Protein AF-A0A351GIZ8-F1 (afdb_monomer)

Foldseek 3Di:
DPPLCQVVCLQPPPLNCVFFVGWDFDFDPAADPPDDRPPPCSVVNRGPDTDGDGDDDPVLCPDPCNVVSVVSNVVSCVSVVVVVQQVVQADPVRDGND

pLDDT: mean 91.75, std 8.81, range [48.25, 98.44]

Structure (mmCIF, N/CA/C/O backbone):
data_AF-A0A351GIZ8-F1
#
_entry.id   AF-A0A351GIZ8-F1
#
loop_
_atom_site.group_PDB
_atom_site.id
_atom_site.type_symbol
_atom_site.label_atom_id
_atom_site.label_alt_id
_atom_site.label_comp_id
_atom_site.label_asym_id
_atom_site.label_entity_id
_atom_site.label_seq_id
_atom_site.pdbx_PDB_ins_code
_atom_site.Cartn_x
_atom_site.Cartn_y
_atom_site.Cartn_z
_atom_site.occupancy
_atom_site.B_iso_or_equiv
_atom_site.auth_seq_id
_atom_site.auth_comp_id
_atom_site.auth_asym_id
_atom_site.auth_atom_id
_atom_site.pdbx_PDB_model_num
ATOM 1 N N . GLU A 1 1 ? 7.414 -15.628 -16.679 1.00 48.25 1 GLU A N 1
ATOM 2 C CA . GLU A 1 1 ? 6.904 -14.271 -16.396 1.00 48.25 1 GLU A CA 1
ATOM 3 C C . GLU A 1 1 ? 5.879 -14.388 -15.289 1.00 48.25 1 GLU A C 1
ATOM 5 O O . GLU A 1 1 ? 4.898 -15.097 -15.476 1.00 48.25 1 GLU A O 1
ATOM 10 N N . MET A 1 2 ? 6.142 -13.802 -14.119 1.00 53.91 2 MET A N 1
ATOM 11 C CA . MET A 1 2 ? 5.116 -13.721 -13.078 1.00 53.91 2 MET A CA 1
ATOM 12 C C . MET A 1 2 ? 3.944 -12.911 -13.627 1.00 53.91 2 MET A C 1
ATOM 14 O O . MET A 1 2 ? 4.174 -11.878 -14.258 1.00 53.91 2 MET A O 1
ATOM 18 N N . ASP A 1 3 ? 2.721 -13.400 -13.424 1.00 61.31 3 ASP A N 1
ATOM 19 C CA . ASP A 1 3 ? 1.502 -12.757 -13.909 1.00 61.31 3 ASP A CA 1
ATOM 20 C C . ASP A 1 3 ? 1.427 -11.324 -13.366 1.00 61.31 3 ASP A C 1
ATOM 22 O O . ASP A 1 3 ? 1.124 -11.061 -12.200 1.00 61.31 3 ASP A O 1
ATOM 26 N N . THR A 1 4 ? 1.744 -10.379 -14.243 1.00 62.88 4 THR A N 1
ATOM 27 C CA . THR A 1 4 ? 1.852 -8.955 -13.943 1.00 62.88 4 THR A CA 1
ATOM 28 C C . THR A 1 4 ? 0.509 -8.347 -13.544 1.00 62.88 4 THR A C 1
ATOM 30 O O . THR A 1 4 ? 0.465 -7.251 -12.987 1.00 62.88 4 THR A O 1
ATOM 33 N N . THR A 1 5 ? -0.587 -9.068 -13.794 1.00 78.12 5 THR A N 1
ATOM 34 C CA . THR A 1 5 ? -1.937 -8.650 -13.434 1.00 78.12 5 THR A CA 1
ATOM 35 C C . THR A 1 5 ? -2.208 -8.756 -11.936 1.00 78.12 5 THR A C 1
ATOM 37 O O . THR A 1 5 ? -3.125 -8.099 -11.452 1.00 78.12 5 THR A O 1
ATOM 40 N N . GLU A 1 6 ? -1.431 -9.528 -11.171 1.00 88.38 6 GLU A N 1
ATOM 41 C CA . GLU A 1 6 ? -1.781 -9.818 -9.777 1.00 88.38 6 GLU A CA 1
ATOM 42 C C . GLU A 1 6 ? -1.603 -8.603 -8.855 1.00 88.38 6 GLU A C 1
ATOM 44 O O . GLU A 1 6 ? -2.532 -8.226 -8.138 1.00 88.38 6 GLU A O 1
ATOM 49 N N . ILE A 1 7 ? -0.470 -7.895 -8.944 1.00 91.25 7 ILE A N 1
ATOM 50 C CA . ILE A 1 7 ? -0.271 -6.641 -8.196 1.00 91.25 7 ILE A CA 1
ATOM 51 C C . ILE A 1 7 ? -1.279 -5.558 -8.612 1.00 91.25 7 ILE A C 1
ATOM 53 O O . ILE A 1 7 ? -1.720 -4.753 -7.786 1.00 91.25 7 ILE A O 1
ATOM 57 N N . GLU A 1 8 ? -1.690 -5.542 -9.880 1.00 92.38 8 GLU A N 1
ATOM 58 C CA . GLU A 1 8 ? -2.714 -4.617 -10.365 1.00 92.38 8 GLU A CA 1
ATOM 59 C C . GLU A 1 8 ? -4.092 -4.959 -9.800 1.00 92.38 8 GLU A C 1
ATOM 61 O O . GLU A 1 8 ? -4.766 -4.063 -9.296 1.00 92.38 8 GLU A O 1
ATOM 66 N N . LYS A 1 9 ? -4.483 -6.241 -9.788 1.00 94.44 9 LYS A N 1
ATOM 67 C CA . LYS A 1 9 ? -5.721 -6.708 -9.143 1.00 94.44 9 LYS A CA 1
ATOM 68 C C . LYS A 1 9 ? -5.738 -6.337 -7.663 1.00 94.44 9 LYS A C 1
ATOM 70 O O . LYS A 1 9 ? -6.726 -5.778 -7.201 1.00 94.44 9 LYS A O 1
ATOM 75 N N . ILE A 1 10 ? -4.643 -6.585 -6.940 1.00 95.56 10 ILE A N 1
ATOM 76 C CA . ILE A 1 10 ? -4.538 -6.283 -5.505 1.00 95.56 10 ILE A CA 1
ATOM 77 C C . ILE A 1 10 ? -4.684 -4.780 -5.252 1.00 95.56 10 ILE A C 1
ATOM 79 O O . ILE A 1 10 ? -5.428 -4.369 -4.366 1.00 95.56 10 ILE A O 1
ATOM 83 N N . THR A 1 11 ? -3.990 -3.942 -6.027 1.00 95.12 11 THR A N 1
ATOM 84 C CA . THR A 1 11 ? -3.986 -2.486 -5.798 1.00 95.12 11 THR A CA 1
ATOM 85 C C . THR A 1 11 ? -5.218 -1.767 -6.351 1.00 95.12 11 THR A C 1
ATOM 87 O O . THR A 1 11 ? -5.507 -0.653 -5.913 1.00 95.12 11 THR A O 1
ATOM 90 N N . ALA A 1 12 ? -5.955 -2.393 -7.273 1.00 95.50 12 ALA A N 1
ATOM 91 C CA . ALA A 1 12 ? -7.245 -1.921 -7.774 1.00 95.50 12 ALA A CA 1
ATOM 92 C C . ALA A 1 12 ? -8.448 -2.496 -7.003 1.00 95.50 12 ALA A C 1
ATOM 94 O O . ALA A 1 12 ? -9.580 -2.053 -7.224 1.00 95.50 12 ALA A O 1
ATOM 95 N N . ASP A 1 13 ? -8.231 -3.468 -6.112 1.00 97.69 13 ASP A N 1
ATOM 96 C CA . ASP A 1 13 ? -9.297 -4.062 -5.315 1.00 97.69 13 ASP A CA 1
ATOM 97 C C . ASP A 1 13 ? -9.989 -3.006 -4.443 1.00 97.69 13 ASP A C 1
ATOM 99 O O . ASP A 1 13 ? -9.358 -2.153 -3.811 1.00 97.69 13 ASP A O 1
ATOM 103 N N . LYS A 1 14 ? -11.322 -3.067 -4.385 1.00 97.81 14 LYS A N 1
ATOM 104 C CA . LYS A 1 14 ? -12.121 -2.078 -3.649 1.00 97.81 14 LYS A CA 1
ATOM 105 C C . LYS A 1 14 ? -11.781 -2.062 -2.163 1.00 97.81 14 LYS A C 1
ATOM 107 O O . LYS A 1 14 ? -11.793 -0.995 -1.559 1.00 97.81 14 LYS A O 1
ATOM 112 N N . ASN A 1 15 ? -11.488 -3.216 -1.567 1.00 97.56 15 ASN A N 1
ATOM 113 C CA . ASN A 1 15 ? -11.105 -3.296 -0.166 1.00 97.56 15 ASN A CA 1
ATOM 114 C C . ASN A 1 15 ? -9.768 -2.586 0.065 1.00 97.56 15 ASN A C 1
ATOM 116 O O . ASN A 1 15 ? -9.666 -1.781 0.989 1.00 97.56 15 ASN A O 1
ATOM 120 N N . PHE A 1 16 ? -8.781 -2.808 -0.807 1.00 98.25 16 PHE A N 1
ATOM 121 C CA . PHE A 1 16 ? -7.500 -2.103 -0.744 1.00 98.25 16 PHE A CA 1
ATOM 122 C C . PHE A 1 16 ? -7.690 -0.585 -0.886 1.00 98.25 16 PHE A C 1
ATOM 124 O O . PHE A 1 16 ? -7.228 0.188 -0.043 1.00 98.25 16 PHE A O 1
ATOM 131 N N . VAL A 1 17 ? -8.415 -0.148 -1.920 1.00 97.94 17 VAL A N 1
ATOM 132 C CA . VAL A 1 17 ? -8.641 1.276 -2.211 1.00 97.94 17 VAL A CA 1
ATOM 133 C C . VAL A 1 17 ? -9.398 1.968 -1.078 1.00 97.94 17 VAL A C 1
ATOM 135 O O . VAL A 1 17 ? -9.019 3.066 -0.683 1.00 97.94 17 VAL A O 1
ATOM 138 N N . ASN A 1 18 ? -10.412 1.325 -0.495 1.00 97.75 18 ASN A N 1
ATOM 139 C CA . ASN A 1 18 ? -11.169 1.902 0.618 1.00 97.75 18 ASN A CA 1
ATOM 140 C C . ASN A 1 18 ? -10.309 2.128 1.871 1.00 97.75 18 ASN A C 1
ATOM 142 O O . ASN A 1 18 ? -10.577 3.059 2.624 1.00 97.75 18 ASN A O 1
ATOM 146 N N . HIS A 1 19 ? -9.288 1.296 2.100 1.00 98.06 19 HIS A N 1
ATOM 147 C CA . HIS A 1 19 ? -8.424 1.402 3.278 1.00 98.06 19 HIS A CA 1
ATOM 148 C C . HIS A 1 19 ? -7.210 2.312 3.055 1.00 98.06 19 HIS A C 1
ATOM 150 O O . HIS A 1 19 ? -6.797 3.009 3.979 1.00 98.06 19 HIS A O 1
ATOM 156 N N . PHE A 1 20 ? -6.622 2.307 1.855 1.00 98.00 20 PHE A N 1
ATOM 157 C CA . PHE A 1 20 ? -5.314 2.931 1.601 1.00 98.00 20 PHE A CA 1
ATOM 158 C C . PHE A 1 20 ? -5.325 3.979 0.484 1.00 98.00 20 PHE A C 1
ATOM 160 O O . PHE A 1 20 ? -4.358 4.730 0.319 1.00 98.00 20 PHE A O 1
ATOM 167 N N . GLY A 1 21 ? -6.390 4.025 -0.318 1.00 97.38 21 GLY A N 1
ATOM 168 C CA . GLY A 1 21 ? -6.513 4.842 -1.523 1.00 97.38 21 GLY A CA 1
ATOM 169 C C . GLY A 1 21 ? -5.656 4.326 -2.677 1.00 97.38 21 GLY A C 1
ATOM 170 O O . GLY A 1 21 ? -6.175 3.932 -3.716 1.00 97.38 21 GLY A O 1
ATOM 171 N N . LYS A 1 22 ? -4.332 4.330 -2.508 1.00 95.50 22 LYS A N 1
ATOM 172 C CA . LYS A 1 22 ? -3.368 3.824 -3.492 1.00 95.50 22 LYS A CA 1
ATOM 173 C C . LYS A 1 22 ? -2.089 3.343 -2.819 1.00 95.50 22 LYS A C 1
ATOM 175 O O . LYS A 1 22 ? -1.720 3.837 -1.754 1.00 95.50 22 LYS A O 1
ATOM 180 N N . MET A 1 23 ? -1.368 2.454 -3.499 1.00 95.56 23 MET A N 1
ATOM 181 C CA . MET A 1 23 ? 0.010 2.132 -3.132 1.00 95.56 23 MET A CA 1
ATOM 182 C C . MET A 1 23 ? 0.875 3.397 -3.219 1.00 95.56 23 MET A C 1
ATOM 184 O O . MET A 1 23 ? 0.807 4.145 -4.201 1.00 95.56 23 MET A O 1
ATOM 188 N N . ARG A 1 24 ? 1.665 3.656 -2.179 1.00 95.62 24 ARG A N 1
ATOM 189 C CA . ARG A 1 24 ? 2.560 4.811 -2.072 1.00 95.62 24 ARG A CA 1
ATOM 190 C C . ARG A 1 24 ? 4.005 4.367 -2.283 1.00 95.62 24 ARG A C 1
ATOM 192 O O . ARG A 1 24 ? 4.359 3.210 -2.068 1.00 95.62 24 ARG A O 1
ATOM 199 N N . GLY A 1 25 ? 4.835 5.308 -2.720 1.00 94.69 25 GLY A N 1
ATOM 200 C CA . GLY A 1 25 ? 6.238 5.058 -3.010 1.00 94.69 25 GLY A CA 1
ATOM 201 C C . GLY A 1 25 ? 6.882 6.183 -3.802 1.00 94.69 25 GLY A C 1
ATOM 202 O O . GLY A 1 25 ? 6.192 6.977 -4.443 1.00 94.69 25 GLY A O 1
ATOM 203 N N . GLU A 1 26 ?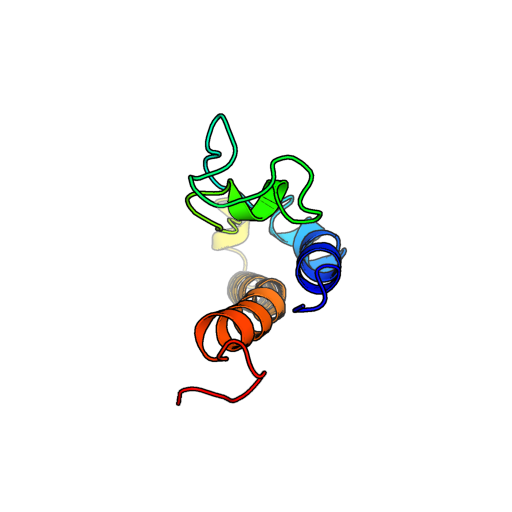 8.207 6.256 -3.748 1.00 95.69 26 GLU A N 1
ATOM 204 C CA . GLU A 1 26 ? 8.971 7.084 -4.675 1.00 95.69 26 GLU A CA 1
ATOM 205 C C . GLU A 1 26 ? 9.239 6.336 -5.971 1.00 95.69 26 GLU A C 1
ATOM 207 O O . GLU A 1 26 ? 9.476 5.128 -5.969 1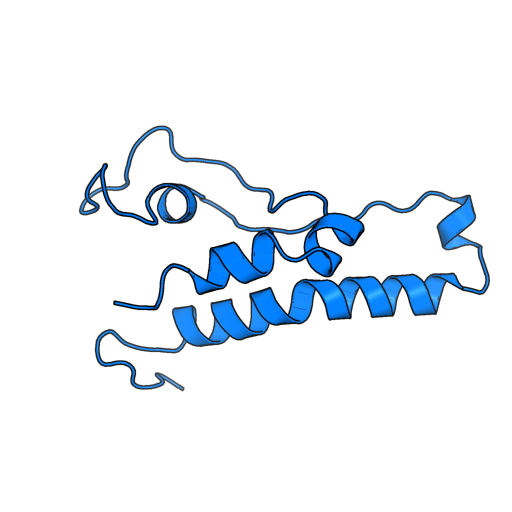.00 95.69 26 GLU A O 1
ATOM 212 N N . PHE A 1 27 ? 9.290 7.091 -7.063 1.00 93.75 27 PHE A N 1
ATOM 213 C CA . PHE A 1 27 ? 9.559 6.569 -8.391 1.00 93.75 27 PHE A CA 1
ATOM 214 C C . PHE A 1 27 ? 10.933 7.026 -8.873 1.00 93.75 27 PHE A C 1
ATOM 216 O O . PHE A 1 27 ? 11.345 8.176 -8.679 1.00 93.75 27 PHE A O 1
ATOM 223 N N . LEU A 1 28 ? 11.642 6.123 -9.539 1.00 93.81 28 LEU A N 1
ATOM 224 C CA . LEU A 1 28 ? 12.745 6.477 -10.414 1.00 93.81 28 LEU A CA 1
ATOM 225 C C . LEU A 1 28 ? 12.213 7.291 -11.598 1.00 93.81 28 LEU A C 1
ATOM 227 O O . LEU A 1 28 ? 11.102 7.078 -12.081 1.00 93.81 28 LEU A O 1
ATOM 231 N N . LYS A 1 29 ? 13.025 8.236 -12.081 1.00 90.62 29 LYS A N 1
ATOM 232 C CA . LYS A 1 29 ? 12.674 9.067 -13.247 1.00 90.62 29 LYS A CA 1
ATOM 233 C C . LYS A 1 29 ? 12.716 8.289 -14.566 1.00 90.62 29 LYS A C 1
ATOM 235 O O . LYS A 1 29 ? 12.163 8.745 -15.559 1.00 90.62 29 LYS A O 1
ATOM 240 N N . SER A 1 30 ? 13.414 7.159 -14.586 1.00 92.00 30 SER A N 1
ATOM 241 C CA . SER A 1 30 ? 13.605 6.301 -15.751 1.00 92.00 30 SER A CA 1
ATOM 242 C C . SER A 1 30 ? 13.714 4.847 -15.311 1.00 92.00 30 SER A C 1
ATOM 244 O O . SER A 1 30 ? 14.059 4.592 -14.156 1.00 92.00 30 SER A O 1
ATOM 246 N N . ALA A 1 31 ? 13.502 3.931 -16.260 1.00 92.38 31 ALA A N 1
ATOM 247 C CA . ALA A 1 31 ? 13.782 2.508 -16.094 1.00 92.38 31 ALA A CA 1
ATOM 248 C C . ALA A 1 31 ? 15.169 2.275 -15.456 1.00 92.38 31 ALA A C 1
ATOM 250 O O . ALA A 1 31 ? 16.123 2.976 -15.836 1.00 92.38 31 ALA A O 1
ATOM 251 N N . PRO A 1 32 ? 15.304 1.327 -14.507 1.00 90.56 32 PRO A N 1
ATOM 252 C CA . PRO A 1 32 ? 16.604 0.905 -14.011 1.00 90.56 32 PRO A CA 1
ATOM 253 C C . PRO A 1 32 ? 17.468 0.340 -15.140 1.00 90.56 32 PRO A C 1
ATOM 255 O O . PRO A 1 32 ? 16.986 0.001 -16.223 1.00 90.56 32 PRO A O 1
ATOM 258 N N . ARG A 1 33 ? 18.771 0.225 -14.873 1.00 88.56 33 ARG A N 1
ATOM 259 C CA . ARG A 1 33 ? 19.686 -0.465 -15.784 1.00 88.56 33 ARG A CA 1
ATOM 260 C C . ARG A 1 33 ? 19.175 -1.895 -16.003 1.00 88.56 33 ARG A C 1
ATOM 262 O O . ARG A 1 33 ? 18.702 -2.512 -15.057 1.00 88.56 33 ARG A O 1
ATOM 269 N N . ASP A 1 34 ? 19.252 -2.364 -17.243 1.00 88.88 34 ASP A N 1
ATOM 270 C CA . ASP A 1 34 ? 18.864 -3.719 -17.661 1.00 88.88 34 ASP A CA 1
ATOM 271 C C . ASP A 1 34 ? 17.348 -4.010 -17.707 1.00 88.88 34 ASP A C 1
ATOM 273 O O . ASP A 1 34 ? 16.957 -5.144 -17.965 1.00 88.88 34 ASP A O 1
ATOM 277 N N . PHE A 1 35 ? 16.486 -2.994 -17.556 1.00 86.19 35 PHE A N 1
ATOM 278 C CA . PHE A 1 35 ? 15.040 -3.121 -17.783 1.00 86.19 35 PHE A CA 1
ATOM 279 C C . PHE A 1 35 ? 14.584 -2.373 -19.039 1.00 86.19 35 PHE A C 1
ATOM 281 O O . PHE A 1 35 ? 14.980 -1.228 -19.278 1.00 86.19 35 PHE A O 1
ATOM 288 N N . ASP A 1 36 ? 13.707 -3.009 -19.819 1.00 89.81 36 ASP A N 1
ATOM 289 C CA . ASP A 1 36 ? 13.022 -2.352 -20.933 1.00 89.81 36 ASP A CA 1
ATOM 290 C C . ASP A 1 36 ? 12.101 -1.241 -20.402 1.00 89.81 36 ASP A C 1
ATOM 292 O O . ASP A 1 36 ? 11.365 -1.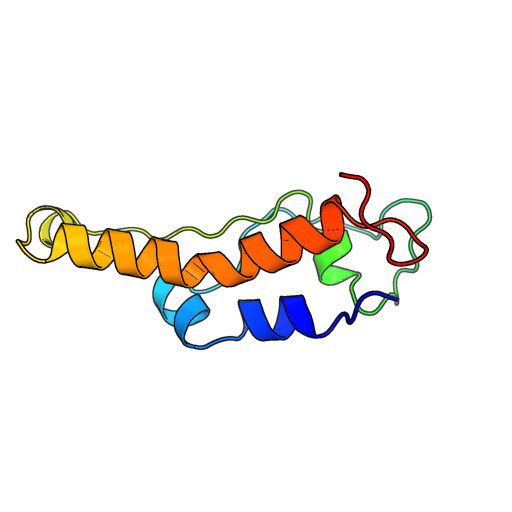422 -19.429 1.00 89.81 36 ASP A O 1
ATOM 296 N N . LYS A 1 37 ? 12.132 -0.077 -21.054 1.00 89.25 37 LYS A N 1
ATOM 297 C CA . LYS A 1 37 ? 11.247 1.048 -20.735 1.00 89.25 37 LYS A CA 1
ATOM 298 C C . LYS A 1 37 ? 9.785 0.733 -21.038 1.00 89.25 37 LYS A C 1
ATOM 300 O O . LYS A 1 37 ? 8.924 1.297 -20.374 1.00 89.25 37 LYS A O 1
ATOM 305 N N . GLU A 1 38 ? 9.526 -0.166 -21.984 1.00 90.12 38 GLU A N 1
ATOM 306 C CA . GLU A 1 38 ? 8.181 -0.608 -22.369 1.00 90.12 38 GLU A CA 1
ATOM 307 C C . GLU A 1 38 ? 7.744 -1.878 -21.620 1.00 90.12 38 GLU A C 1
ATOM 309 O O . GLU A 1 38 ? 6.717 -2.474 -21.945 1.00 90.12 38 GLU A O 1
ATOM 314 N N . HIS A 1 39 ? 8.504 -2.313 -20.604 1.00 87.50 39 HIS A N 1
ATOM 315 C CA . HIS A 1 39 ? 8.130 -3.473 -19.801 1.00 87.50 39 HIS A CA 1
ATOM 316 C C . HIS A 1 39 ? 6.732 -3.258 -19.176 1.00 87.50 39 HIS A C 1
ATOM 318 O O . HIS A 1 39 ? 6.515 -2.217 -18.550 1.00 87.50 39 HIS A O 1
ATOM 324 N N . PRO A 1 40 ? 5.793 -4.224 -19.242 1.00 85.94 40 PRO A N 1
ATOM 325 C CA . PRO A 1 40 ? 4.423 -4.042 -18.736 1.00 85.94 40 PRO A CA 1
ATOM 326 C C . PRO A 1 40 ? 4.366 -3.563 -17.276 1.00 85.94 40 PRO A C 1
ATOM 328 O O . PRO A 1 40 ? 3.595 -2.679 -16.915 1.00 85.94 40 PRO A O 1
ATOM 331 N N . ASN A 1 41 ? 5.275 -4.081 -16.444 1.00 85.81 41 ASN A N 1
ATOM 332 C CA . ASN A 1 41 ? 5.429 -3.691 -15.039 1.00 85.81 41 ASN A CA 1
ATOM 333 C C . ASN A 1 41 ? 6.378 -2.522 -14.770 1.00 85.81 41 ASN A C 1
ATOM 335 O O . ASN A 1 41 ? 6.745 -2.305 -13.615 1.00 85.81 41 ASN A O 1
ATOM 339 N N . ILE A 1 42 ? 6.806 -1.760 -15.778 1.00 90.06 42 ILE A N 1
ATOM 340 C CA . ILE A 1 42 ? 7.829 -0.727 -15.574 1.00 90.06 42 ILE A CA 1
ATOM 341 C C . ILE A 1 42 ? 7.417 0.298 -14.510 1.00 90.06 42 ILE A C 1
ATOM 343 O O . ILE A 1 42 ? 8.250 0.775 -13.743 1.00 90.06 42 ILE A O 1
ATOM 347 N N . LYS A 1 43 ? 6.110 0.570 -14.387 1.00 90.12 43 LYS A N 1
ATOM 348 C CA . LYS A 1 43 ? 5.527 1.397 -13.321 1.00 90.12 43 LYS A CA 1
ATOM 349 C C . LYS A 1 43 ? 5.920 0.899 -11.928 1.00 90.12 43 LYS A C 1
ATOM 351 O O . LYS A 1 43 ? 6.299 1.715 -11.093 1.00 90.12 43 LYS A O 1
ATOM 356 N N . TRP A 1 44 ? 5.810 -0.405 -11.688 1.00 91.12 44 TRP A N 1
ATOM 357 C CA . TRP A 1 44 ? 6.110 -1.041 -10.405 1.00 91.12 44 TRP A CA 1
ATOM 358 C C . TRP A 1 44 ? 7.615 -1.216 -10.204 1.00 91.12 44 TRP A C 1
ATOM 360 O O . TRP A 1 44 ? 8.119 -0.918 -9.129 1.00 91.12 44 TRP A O 1
ATOM 370 N N . ILE A 1 45 ? 8.346 -1.602 -11.253 1.00 89.88 45 ILE A N 1
ATOM 371 C CA . ILE A 1 45 ? 9.812 -1.757 -11.237 1.00 89.88 45 ILE A CA 1
ATOM 372 C C . ILE A 1 45 ? 10.512 -0.424 -10.930 1.00 89.88 45 ILE A C 1
ATOM 374 O O . ILE A 1 45 ? 11.532 -0.386 -10.247 1.00 89.88 45 ILE A O 1
ATOM 378 N N . ASN A 1 46 ? 9.946 0.693 -11.394 1.00 93.38 46 ASN A N 1
ATOM 379 C CA . ASN A 1 46 ? 10.458 2.026 -11.094 1.00 93.38 46 ASN A CA 1
ATOM 380 C C . ASN A 1 46 ? 10.211 2.465 -9.644 1.00 93.38 46 ASN A C 1
ATOM 382 O O . ASN A 1 46 ? 10.75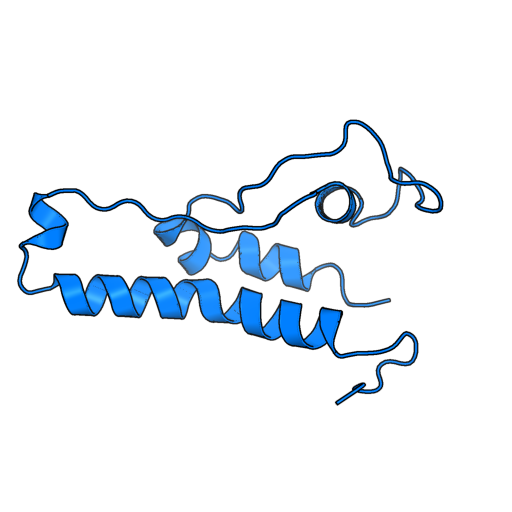9 3.493 -9.239 1.00 93.38 46 ASN A O 1
ATOM 386 N N . MET A 1 47 ? 9.386 1.762 -8.862 1.00 93.94 47 MET A N 1
ATOM 387 C CA . MET A 1 47 ? 9.144 2.126 -7.466 1.00 93.94 47 MET A CA 1
ATOM 388 C C . MET A 1 47 ? 10.317 1.688 -6.594 1.00 93.94 47 MET A C 1
ATOM 390 O O . MET A 1 47 ? 10.649 0.512 -6.514 1.00 93.94 47 MET A O 1
ATOM 394 N N . LYS A 1 48 ? 10.917 2.643 -5.880 1.00 93.56 48 LYS A N 1
ATOM 395 C CA . LYS A 1 48 ? 11.994 2.366 -4.916 1.00 93.56 48 LYS A CA 1
ATOM 396 C C . LYS A 1 48 ? 11.482 1.694 -3.642 1.00 93.56 48 LYS A C 1
ATOM 398 O O . LYS A 1 48 ? 12.206 0.952 -2.990 1.00 93.56 48 LYS A O 1
ATOM 403 N N . GLN A 1 49 ? 10.238 1.995 -3.282 1.00 93.25 49 GLN A N 1
ATOM 404 C CA . GLN A 1 49 ? 9.538 1.406 -2.152 1.00 93.25 49 GLN A CA 1
ATOM 405 C C . GLN A 1 49 ? 8.056 1.270 -2.487 1.00 93.25 49 GLN A C 1
ATOM 407 O O . GLN A 1 49 ? 7.498 2.129 -3.170 1.00 93.25 49 GLN A O 1
ATOM 412 N N . LEU A 1 50 ? 7.422 0.221 -1.969 1.00 93.88 50 LEU A N 1
ATOM 413 C CA . LEU A 1 50 ? 5.982 0.012 -2.041 1.00 93.88 50 LEU A CA 1
ATOM 414 C C . LEU A 1 50 ? 5.450 -0.065 -0.613 1.00 93.88 50 LEU A C 1
ATOM 416 O O . LEU A 1 50 ? 5.844 -0.947 0.147 1.00 93.88 50 LEU A O 1
ATOM 420 N N . TYR A 1 51 ? 4.589 0.875 -0.233 1.00 94.56 51 TYR A N 1
ATOM 421 C CA . TYR A 1 51 ? 3.945 0.858 1.076 1.00 94.56 51 TYR A CA 1
ATOM 422 C C . TYR A 1 51 ? 2.504 1.358 0.999 1.00 94.56 51 TYR A C 1
ATOM 424 O O . TYR A 1 51 ? 2.159 2.238 0.207 1.00 94.56 51 TYR A O 1
ATOM 432 N N . ALA A 1 52 ? 1.659 0.802 1.859 1.00 96.06 52 ALA A N 1
ATOM 433 C CA . ALA A 1 52 ? 0.293 1.250 2.071 1.00 96.06 52 ALA A CA 1
ATOM 434 C C . ALA A 1 52 ? 0.209 2.013 3.394 1.00 96.06 52 ALA A C 1
ATOM 436 O O . ALA A 1 52 ? 0.954 1.732 4.333 1.00 96.06 52 ALA A O 1
ATOM 437 N N . PHE A 1 53 ? -0.677 3.002 3.465 1.00 96.19 53 PHE A N 1
ATOM 438 C CA . PHE A 1 53 ? -0.812 3.835 4.653 1.00 96.19 53 PHE A CA 1
ATOM 439 C C . PHE A 1 53 ? -2.274 4.223 4.852 1.00 96.19 53 PHE A C 1
ATOM 441 O O . PHE A 1 53 ? -2.908 4.701 3.909 1.00 96.19 53 PHE A O 1
ATOM 448 N N . ARG A 1 54 ? -2.784 4.013 6.068 1.00 96.69 54 ARG A N 1
ATOM 449 C CA . ARG A 1 54 ? -4.114 4.439 6.512 1.00 96.69 54 ARG A CA 1
ATOM 450 C C . ARG A 1 54 ? -3.938 5.353 7.718 1.00 96.69 54 ARG A C 1
ATOM 452 O O . ARG A 1 54 ? -3.215 5.006 8.648 1.00 96.69 54 ARG A O 1
ATOM 459 N N . GLU A 1 55 ? -4.582 6.508 7.666 1.00 96.25 55 GLU A N 1
ATOM 460 C CA . GLU A 1 55 ? -4.646 7.468 8.767 1.00 96.25 55 GLU A CA 1
ATOM 461 C C . GLU A 1 55 ? -5.980 7.294 9.491 1.00 96.25 55 GLU A C 1
ATOM 463 O O . GLU A 1 55 ? -6.970 6.894 8.875 1.00 96.25 55 GLU A O 1
ATOM 468 N N . PHE A 1 56 ? -5.984 7.577 10.790 1.00 97.19 56 PHE A N 1
ATOM 469 C CA . PHE A 1 56 ? -7.176 7.566 11.630 1.00 97.19 56 PHE A CA 1
ATOM 470 C C . PHE A 1 56 ? -7.283 8.911 12.340 1.00 97.19 56 PHE A C 1
ATOM 472 O O . PHE A 1 56 ? -6.260 9.488 12.718 1.00 97.19 56 PHE A O 1
ATOM 479 N N . THR A 1 57 ? -8.501 9.406 12.519 1.00 98.12 57 THR A N 1
ATOM 480 C CA . THR A 1 57 ? -8.763 10.586 13.348 1.00 98.12 57 THR A CA 1
ATOM 481 C C . THR A 1 57 ? -8.747 10.225 14.832 1.00 98.12 57 THR A C 1
ATOM 483 O O . THR A 1 57 ? -8.920 9.062 15.203 1.00 98.12 57 THR A O 1
ATOM 486 N N . ASP A 1 58 ? -8.591 11.227 15.700 1.00 98.25 58 ASP A N 1
ATOM 487 C CA . ASP A 1 58 ? -8.648 11.025 17.154 1.00 98.25 58 ASP A CA 1
ATOM 488 C C . ASP A 1 58 ? -9.969 10.361 17.587 1.00 98.25 58 ASP A C 1
ATOM 490 O O . ASP A 1 58 ? -9.957 9.441 18.406 1.00 98.25 58 ASP A O 1
ATOM 494 N N . ASP A 1 59 ? -11.091 10.756 16.974 1.00 98.19 59 ASP A N 1
ATOM 495 C CA . ASP A 1 59 ? -12.418 10.180 17.227 1.00 98.19 59 ASP A CA 1
ATOM 496 C C . ASP A 1 59 ? -12.487 8.689 16.858 1.00 98.19 59 ASP A C 1
ATOM 498 O O . ASP A 1 59 ? -13.085 7.888 17.579 1.00 98.19 59 ASP A O 1
ATOM 502 N N . GLU A 1 60 ? -11.861 8.293 15.746 1.00 97.69 60 GLU A N 1
ATOM 503 C CA . GLU A 1 60 ? -11.792 6.887 15.342 1.00 97.69 60 GLU A CA 1
ATOM 504 C C . GLU A 1 60 ? -10.952 6.065 16.317 1.00 97.69 60 GLU A C 1
ATOM 506 O O . GLU A 1 60 ? -11.312 4.924 16.595 1.00 97.69 60 GLU A O 1
ATOM 511 N N . VAL A 1 61 ? -9.864 6.634 16.847 1.00 98.00 61 VAL A N 1
ATOM 512 C CA . VAL A 1 61 ? -8.943 5.952 17.770 1.00 98.00 61 VAL A CA 1
ATOM 513 C C . VAL A 1 61 ? -9.592 5.676 19.127 1.00 98.00 61 VAL A C 1
ATOM 515 O O . VAL A 1 61 ? -9.361 4.616 19.711 1.00 98.00 61 VAL A O 1
ATOM 518 N N . ILE A 1 62 ? -10.414 6.597 19.636 1.00 98.00 62 ILE A N 1
ATOM 519 C CA . ILE A 1 62 ? -11.092 6.435 20.935 1.00 98.00 62 ILE A CA 1
ATOM 520 C C . ILE A 1 62 ? -12.372 5.592 20.857 1.00 98.00 62 ILE A C 1
ATOM 522 O O . ILE A 1 62 ? -12.910 5.196 21.893 1.00 98.00 62 ILE A O 1
ATOM 526 N N . ALA A 1 63 ? -12.881 5.316 19.654 1.00 98.38 63 ALA A N 1
ATOM 527 C CA . ALA A 1 63 ? -14.097 4.536 19.473 1.00 98.38 63 ALA A CA 1
ATOM 528 C C . ALA A 1 63 ? -13.908 3.073 19.912 1.00 98.38 63 ALA A C 1
ATOM 530 O O . ALA A 1 63 ? -12.902 2.433 19.611 1.00 98.38 63 ALA A O 1
ATOM 531 N N . GLU A 1 64 ? -14.935 2.473 20.522 1.00 98.44 64 GLU A N 1
ATOM 532 C CA . GLU A 1 64 ? -14.915 1.050 20.911 1.00 98.44 64 GLU A CA 1
ATOM 533 C C . GLU A 1 64 ? -14.690 0.101 19.717 1.00 98.44 64 GLU A C 1
ATOM 535 O O . GLU A 1 64 ? -14.227 -1.032 19.870 1.00 98.44 64 GLU A O 1
ATOM 540 N N . SER A 1 65 ? -15.011 0.553 18.500 1.00 97.81 65 SER A N 1
ATOM 541 C CA . SER A 1 65 ? -14.783 -0.186 17.259 1.00 97.81 65 SER A CA 1
ATOM 542 C C . SER A 1 65 ? -13.343 -0.132 16.752 1.00 97.81 65 SER A C 1
ATOM 544 O O . SER A 1 65 ? -13.016 -0.906 15.850 1.00 97.81 65 SER A O 1
ATOM 546 N N . PHE A 1 66 ? -12.480 0.726 17.301 1.00 98.38 66 PHE A N 1
ATOM 547 C CA . PHE A 1 66 ? -11.130 0.951 16.784 1.00 98.38 66 PHE A CA 1
ATOM 548 C C . PHE A 1 66 ? -10.307 -0.335 16.611 1.00 98.38 66 PHE A C 1
ATOM 550 O O . PHE A 1 66 ? -9.772 -0.545 15.520 1.00 98.38 66 PHE A O 1
ATOM 557 N N . PRO A 1 67 ? -10.270 -1.284 17.575 1.00 98.31 67 PRO A N 1
ATOM 558 C CA . PRO A 1 67 ? -9.522 -2.528 17.384 1.00 98.31 67 PRO A CA 1
ATOM 559 C C . PRO A 1 67 ? -9.997 -3.332 16.165 1.00 98.31 67 PRO A C 1
ATOM 561 O O . PRO A 1 67 ? -9.192 -3.954 15.472 1.00 98.31 67 PRO A O 1
ATOM 564 N N . LYS A 1 68 ? -11.302 -3.296 15.859 1.00 98.25 68 LYS A N 1
ATOM 565 C CA . LYS A 1 68 ? -11.860 -3.959 14.672 1.00 98.25 68 LYS A CA 1
ATOM 566 C C . LYS A 1 68 ? -11.423 -3.256 13.388 1.00 98.25 68 LYS A C 1
ATOM 568 O O . LYS A 1 68 ? -11.122 -3.942 12.416 1.00 98.25 68 LYS A O 1
ATOM 573 N N . GLU A 1 69 ? -11.359 -1.926 13.382 1.00 97.88 69 GLU A N 1
ATOM 574 C CA . GLU A 1 69 ? -10.866 -1.151 12.236 1.00 97.88 69 GLU A CA 1
ATOM 575 C C . GLU A 1 69 ? -9.378 -1.391 11.967 1.00 97.88 69 GLU A C 1
ATOM 577 O O . GLU A 1 69 ? -8.981 -1.576 10.814 1.00 97.88 69 GLU A O 1
ATOM 582 N N . VAL A 1 70 ? -8.563 -1.499 13.017 1.00 97.81 70 VAL A N 1
ATOM 583 C CA . VAL A 1 70 ? -7.148 -1.876 12.895 1.00 97.81 70 VAL A CA 1
ATOM 584 C C . VAL A 1 70 ? -7.015 -3.264 12.261 1.00 97.81 70 VAL A C 1
ATOM 586 O O . VAL A 1 70 ? -6.304 -3.421 11.269 1.00 97.81 70 VAL A O 1
ATOM 589 N N . ILE A 1 71 ? -7.756 -4.261 12.760 1.00 98.19 71 ILE A N 1
ATOM 590 C CA . ILE A 1 71 ? -7.744 -5.623 12.200 1.00 98.19 71 ILE A CA 1
ATOM 591 C C . ILE A 1 71 ? -8.191 -5.626 10.732 1.00 98.19 71 ILE A C 1
ATOM 593 O O . ILE A 1 71 ? -7.527 -6.234 9.895 1.00 98.19 71 ILE A O 1
ATOM 597 N N . ARG A 1 72 ? -9.284 -4.927 10.394 1.00 98.12 72 ARG A N 1
ATOM 598 C CA . ARG A 1 72 ? -9.771 -4.803 9.007 1.00 98.12 72 ARG A CA 1
ATOM 599 C C . ARG A 1 72 ? -8.709 -4.211 8.084 1.00 98.12 72 ARG A C 1
ATOM 601 O O . ARG A 1 72 ? -8.494 -4.738 6.997 1.00 98.12 72 ARG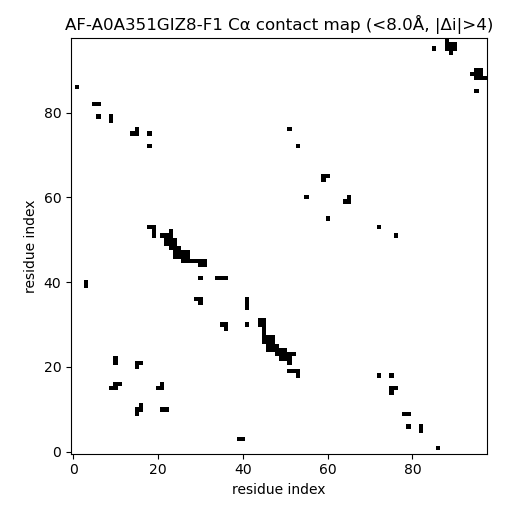 A O 1
ATOM 608 N N . THR A 1 73 ? -7.989 -3.197 8.557 1.00 97.81 73 THR A N 1
ATOM 609 C CA . THR A 1 73 ? -6.881 -2.573 7.821 1.00 97.81 73 THR A CA 1
ATOM 610 C C . THR A 1 73 ? -5.757 -3.564 7.543 1.00 97.81 73 THR A C 1
ATOM 612 O O . THR A 1 73 ? -5.325 -3.692 6.401 1.00 97.81 73 THR A O 1
ATOM 615 N N . PHE A 1 74 ? -5.314 -4.323 8.548 1.00 97.44 74 PHE A N 1
ATOM 616 C CA . PHE A 1 74 ? -4.272 -5.333 8.347 1.00 97.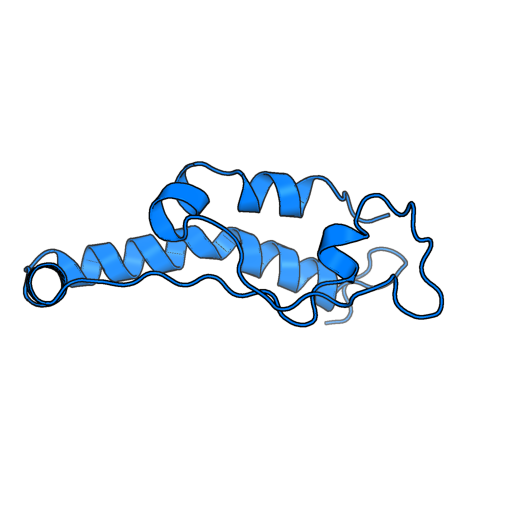44 74 PHE A CA 1
ATOM 617 C C . PHE A 1 74 ? -4.714 -6.470 7.419 1.00 97.44 74 PHE A C 1
ATOM 619 O O . PHE A 1 74 ? -3.928 -6.947 6.603 1.00 97.44 74 PHE A O 1
ATOM 626 N N . LEU A 1 75 ? -5.980 -6.883 7.489 1.00 97.81 75 LEU A N 1
ATOM 627 C CA . LEU A 1 75 ? -6.522 -7.881 6.566 1.00 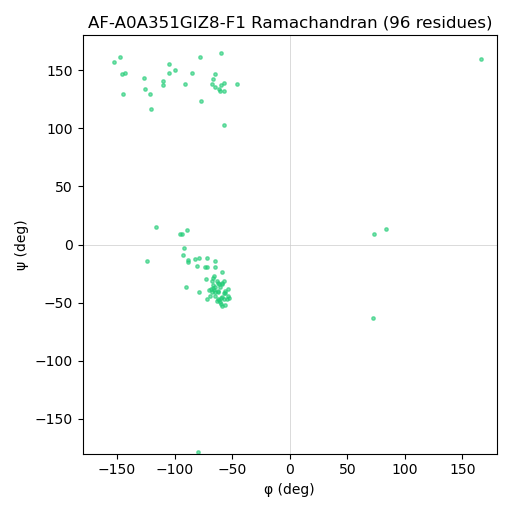97.81 75 LEU A CA 1
ATOM 628 C C . LEU A 1 75 ? -6.595 -7.352 5.128 1.00 97.81 75 LEU A C 1
ATOM 630 O O . LEU A 1 75 ? -6.347 -8.114 4.199 1.00 97.81 75 LEU A O 1
ATOM 634 N N . ALA A 1 76 ? -6.882 -6.062 4.932 1.00 97.94 76 ALA A N 1
ATOM 635 C CA . ALA A 1 76 ? -6.951 -5.450 3.607 1.00 97.94 76 ALA A CA 1
ATOM 636 C C . ALA A 1 76 ? -5.594 -5.394 2.884 1.00 97.94 76 ALA A C 1
ATOM 638 O O . ALA A 1 76 ? -5.567 -5.443 1.657 1.00 97.94 76 ALA A O 1
ATOM 639 N N . ILE A 1 77 ? -4.472 -5.314 3.613 1.00 97.69 77 ILE A N 1
ATOM 640 C CA . ILE A 1 77 ? -3.123 -5.328 3.013 1.00 97.69 77 ILE A CA 1
ATOM 641 C C . ILE A 1 77 ? -2.552 -6.742 2.844 1.00 97.69 77 ILE A C 1
ATOM 643 O O . ILE A 1 77 ? -1.577 -6.929 2.124 1.00 97.69 77 ILE A O 1
ATOM 647 N N . ARG A 1 78 ? -3.153 -7.758 3.472 1.00 97.19 78 ARG A N 1
ATOM 648 C CA . ARG A 1 78 ? -2.638 -9.134 3.457 1.00 97.19 78 ARG A CA 1
ATOM 649 C C . ARG A 1 78 ? -2.374 -9.701 2.049 1.00 97.19 78 ARG A C 1
ATOM 651 O O . ARG A 1 78 ? -1.280 -10.230 1.876 1.00 97.19 78 ARG A O 1
ATOM 658 N N . PRO A 1 79 ? -3.256 -9.537 1.039 1.00 96.62 79 PRO A N 1
ATOM 659 C CA . PRO A 1 79 ? -2.991 -10.062 -0.305 1.00 96.62 79 PRO A CA 1
ATOM 660 C C . PRO A 1 79 ? -1.703 -9.516 -0.933 1.00 96.62 79 PRO A C 1
ATOM 662 O O . PRO A 1 79 ? -1.013 -10.230 -1.653 1.00 96.62 79 PRO A O 1
ATOM 665 N N . PHE A 1 80 ? -1.341 -8.263 -0.632 1.00 95.44 80 PHE A N 1
ATOM 666 C CA . PHE A 1 80 ? -0.074 -7.689 -1.084 1.00 95.44 80 PHE A CA 1
ATOM 667 C C . PHE A 1 80 ? 1.125 -8.408 -0.459 1.00 95.44 80 PHE A C 1
ATOM 669 O O . PHE A 1 80 ? 2.103 -8.661 -1.156 1.00 95.44 80 PHE A O 1
ATOM 676 N N . PHE A 1 81 ? 1.057 -8.754 0.829 1.00 94.75 81 PHE A N 1
ATOM 677 C CA . PHE A 1 81 ? 2.123 -9.518 1.472 1.00 94.75 81 PHE A CA 1
ATOM 678 C C . PHE A 1 81 ? 2.210 -10.942 0.935 1.00 94.75 81 PHE A C 1
ATOM 680 O O . PHE A 1 81 ? 3.317 -11.388 0.671 1.00 94.75 81 PHE A O 1
ATOM 687 N N . ASP A 1 82 ? 1.077 -11.609 0.702 1.00 93.81 82 ASP A N 1
ATOM 688 C CA . ASP A 1 82 ? 1.061 -12.949 0.105 1.00 93.81 82 ASP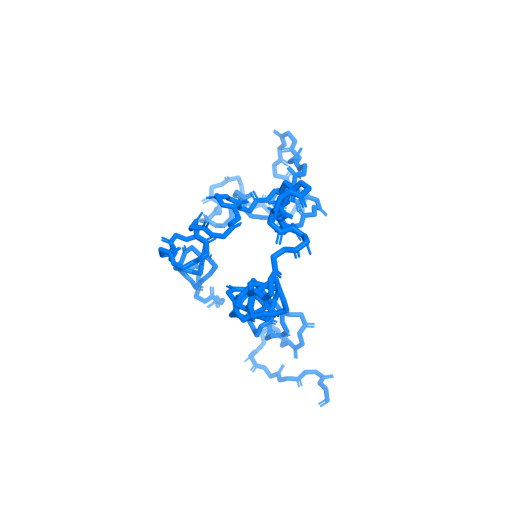 A CA 1
ATOM 689 C C . ASP A 1 82 ? 1.738 -12.934 -1.286 1.00 93.81 82 ASP A C 1
ATOM 691 O O . ASP A 1 82 ? 2.619 -13.749 -1.557 1.00 93.81 82 ASP A O 1
ATOM 695 N N . TYR A 1 83 ? 1.415 -11.942 -2.128 1.00 92.56 83 TYR A N 1
ATOM 696 C CA . TYR A 1 83 ? 2.060 -11.739 -3.432 1.00 92.56 83 TYR A CA 1
ATOM 697 C C . TYR A 1 83 ? 3.557 -11.420 -3.317 1.00 92.56 83 TYR A C 1
ATOM 699 O O . TYR A 1 83 ? 4.374 -12.019 -4.009 1.00 92.56 83 TYR A O 1
ATOM 707 N N . MET A 1 84 ? 3.945 -10.479 -2.451 1.00 90.88 84 MET A N 1
ATOM 708 C CA . MET A 1 84 ? 5.354 -10.100 -2.307 1.00 90.88 84 MET A CA 1
ATOM 709 C C . MET A 1 84 ? 6.193 -11.222 -1.704 1.00 90.88 84 MET A C 1
ATOM 711 O O . MET A 1 84 ? 7.367 -11.328 -2.041 1.00 90.88 84 MET A O 1
ATOM 715 N N . SER A 1 85 ? 5.616 -12.052 -0.832 1.00 91.25 85 SER A N 1
ATOM 716 C CA . SER A 1 85 ? 6.271 -13.269 -0.369 1.00 91.25 85 SER A CA 1
ATOM 717 C C . SER A 1 85 ? 6.587 -14.171 -1.554 1.00 91.25 85 SER A C 1
ATOM 719 O O . SER A 1 85 ? 7.759 -14.457 -1.746 1.00 91.25 85 SER A O 1
ATOM 721 N N . ASP A 1 86 ? 5.612 -14.504 -2.404 1.00 88.94 86 ASP A N 1
ATOM 722 C CA . ASP A 1 86 ? 5.860 -15.314 -3.605 1.00 88.94 86 ASP A CA 1
ATOM 723 C C . ASP A 1 86 ? 6.942 -14.689 -4.507 1.00 88.94 86 ASP A C 1
ATOM 725 O O . ASP A 1 86 ? 7.963 -15.312 -4.770 1.00 88.94 86 ASP A O 1
ATOM 729 N N . VAL A 1 87 ? 6.814 -13.406 -4.868 1.00 86.62 87 VAL A N 1
ATOM 730 C CA . VAL A 1 87 ? 7.799 -12.699 -5.718 1.00 86.62 87 VAL A CA 1
ATOM 731 C C . VAL A 1 87 ? 9.218 -12.738 -5.154 1.00 86.62 87 VAL A C 1
ATOM 733 O O . VAL A 1 87 ? 10.180 -12.874 -5.905 1.00 86.62 87 VAL A O 1
ATOM 736 N N . LEU A 1 88 ? 9.371 -12.550 -3.844 1.00 87.81 88 LEU A N 1
ATOM 737 C CA . LEU A 1 88 ? 10.684 -12.436 -3.211 1.00 87.81 88 LEU A CA 1
ATOM 738 C C . LEU A 1 88 ? 11.263 -13.790 -2.797 1.00 87.81 88 LEU A C 1
ATOM 740 O O . LEU A 1 88 ? 12.454 -13.860 -2.492 1.00 87.81 88 LEU A O 1
ATOM 744 N N . THR A 1 89 ? 10.439 -14.840 -2.765 1.00 90.94 89 THR A N 1
ATOM 745 C CA . THR A 1 89 ? 10.837 -16.192 -2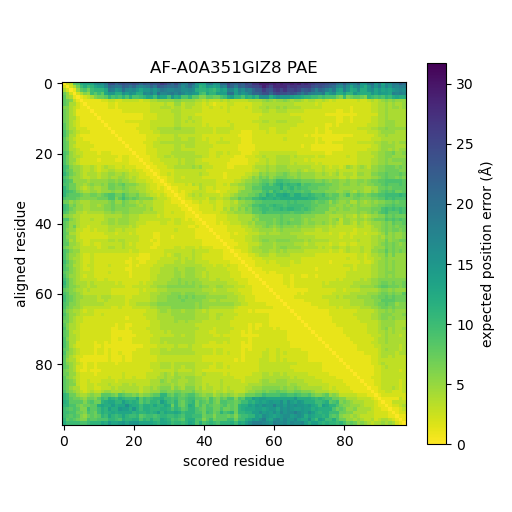.356 1.00 90.94 89 THR A CA 1
ATOM 746 C C . THR A 1 89 ? 10.734 -17.224 -3.474 1.00 90.94 89 THR A C 1
ATOM 748 O O . THR A 1 89 ? 10.781 -18.417 -3.183 1.00 90.94 89 THR A O 1
ATOM 751 N N . THR A 1 90 ? 10.612 -16.793 -4.725 1.00 88.88 90 THR A N 1
ATOM 752 C CA . THR A 1 90 ? 10.504 -17.673 -5.892 1.00 88.88 90 THR A CA 1
ATOM 753 C C . THR A 1 90 ? 11.585 -17.309 -6.908 1.00 88.88 90 THR A C 1
ATOM 755 O O . THR A 1 90 ? 11.839 -16.133 -7.177 1.00 88.88 90 THR A O 1
ATOM 758 N N . ASP A 1 91 ? 12.280 -18.315 -7.437 1.00 85.00 91 ASP A N 1
ATOM 759 C CA . ASP A 1 91 ? 13.343 -18.132 -8.420 1.00 85.00 91 ASP A CA 1
ATOM 760 C C . ASP A 1 91 ? 12.796 -17.916 -9.847 1.00 85.00 91 ASP A C 1
ATOM 762 O O . ASP A 1 91 ? 11.590 -17.887 -10.101 1.00 85.00 91 ASP A O 1
ATOM 766 N N . LEU A 1 92 ? 13.698 -17.769 -10.823 1.00 77.88 92 LEU A N 1
ATOM 767 C CA . LEU A 1 92 ? 13.320 -17.556 -12.226 1.00 77.88 92 LEU A CA 1
ATOM 768 C C . LEU A 1 92 ? 12.590 -18.755 -12.860 1.00 77.88 92 LEU A C 1
ATOM 770 O O . LEU A 1 92 ? 11.930 -18.578 -13.886 1.00 77.88 92 LEU A O 1
ATOM 774 N N . ASN A 1 93 ? 12.711 -19.949 -12.275 1.00 82.19 93 ASN A N 1
ATOM 775 C CA . ASN A 1 93 ? 12.052 -21.171 -12.729 1.00 82.19 93 ASN A CA 1
ATOM 776 C C . ASN A 1 93 ? 10.695 -21.393 -12.044 1.00 82.19 93 ASN A C 1
ATOM 778 O O . ASN A 1 93 ? 9.988 -22.336 -12.402 1.00 82.19 93 ASN A O 1
ATOM 782 N N . GLY A 1 94 ? 10.304 -20.523 -11.108 1.00 79.25 94 GLY A N 1
ATOM 783 C CA . GLY A 1 94 ? 9.073 -20.675 -10.338 1.00 79.25 94 GLY A CA 1
ATOM 784 C C . GLY A 1 94 ? 9.221 -21.595 -9.123 1.00 79.25 94 GLY A C 1
ATOM 785 O O . GLY A 1 94 ? 8.210 -22.010 -8.559 1.00 79.25 94 GLY A O 1
ATOM 786 N N . GLU A 1 95 ? 10.448 -21.937 -8.727 1.00 83.94 95 GLU A N 1
ATOM 787 C CA . GLU A 1 95 ? 10.716 -22.760 -7.550 1.00 83.94 95 GLU A CA 1
ATOM 788 C C . GLU A 1 95 ? 10.917 -21.882 -6.314 1.00 83.94 95 GLU A C 1
ATOM 790 O O . GLU A 1 95 ? 11.578 -20.842 -6.364 1.00 83.94 95 GLU A O 1
ATOM 795 N N . SER A 1 96 ? 10.350 -22.303 -5.182 1.00 88.44 96 SER A N 1
ATOM 796 C CA . SER A 1 96 ? 10.555 -21.588 -3.924 1.00 88.44 96 SER A CA 1
ATOM 797 C C . SER A 1 96 ? 12.012 -21.706 -3.464 1.00 88.44 96 SER A C 1
ATOM 799 O O . SER A 1 96 ? 12.601 -22.782 -3.534 1.00 88.44 96 SER A O 1
ATOM 801 N N . ILE A 1 97 ? 12.581 -20.606 -2.965 1.00 88.69 97 ILE A N 1
ATOM 802 C CA . ILE A 1 97 ? 13.961 -20.529 -2.450 1.00 88.69 97 ILE A CA 1
ATOM 803 C C . ILE A 1 97 ? 14.058 -20.719 -0.923 1.00 88.69 97 ILE A C 1
ATOM 805 O O . ILE A 1 97 ? 15.117 -20.455 -0.347 1.00 88.69 97 ILE A O 1
ATOM 809 N N . LEU A 1 98 ? 12.959 -21.112 -0.265 1.00 85.69 98 LEU A N 1
ATOM 810 C CA . LEU A 1 98 ? 12.870 -21.354 1.184 1.00 85.69 98 LEU A CA 1
ATOM 811 C C . LEU A 1 98 ? 13.068 -22.826 1.563 1.00 85.69 98 LEU A C 1
ATOM 813 O O . LEU A 1 98 ? 12.620 -23.712 0.803 1.00 85.69 98 LEU A O 1
#

Sequence (98 aa):
EMDTTEIEKITADKNFVNHFGKMRGEFLKSAPRDFDKEHPNIKWINMKQLYAFREFTDDEVIAESFPKEVIRTFLAIRPFFDYMSDVLTTDLNGESIL

Secondary structure (DSSP, 8-state):
---THHHHHHHH-HHHHHHHSS-B--B-SSPPTT--TT-TTHHHHTBS--B------HHHHHSTTHHHHHHHHHHHHHHHHHHHHHHHHB-TTS-B--

Solvent-accessible surface area (backbone atoms only — not comparable to full-atom values): 5994 Å² total; per-residue (Å²): 130,79,72,73,60,53,67,51,50,52,54,66,28,66,62,32,29,74,55,33,63,50,80,40,65,54,67,53,95,54,62,56,89,98,48,61,77,82,40,92,55,36,76,62,70,22,36,80,44,84,46,75,60,69,88,79,53,74,70,52,64,74,36,92,59,28,70,59,54,53,51,51,50,56,59,46,50,40,64,56,52,57,50,49,47,49,65,75,37,37,49,99,88,72,45,71,77,122

Mean predicted aligned error: 4.52 Å

Radius of gyration: 16.36 Å; Cα contacts (8 Å, |Δi|>4): 77; chains: 1; bounding box: 35×34×43 Å

Nearest PDB structures (foldseek):
  5utq-assembly2_B  TM=3.180E-01  e=4.220E+00  Burkholderia cenocepacia
  5utr-assembly2_B  TM=3.178E-01  e=8.149E+00  Burkholderia cenocepacia
  4gnv-assembly1_B  TM=3.190E-01  e=8.149E+00  Burkholderia cenocepacia J2315
  5utp-assembly1_A  TM=3.118E-01  e=9.927E+00  Burkholderia cenocepacia